Protein AF-A0A6L8F2N6-F1 (afdb_monomer_lite)

Foldseek 3Di:
DDDDDDDPDPDDPDDDDPVVLPDDQDDPPAAEDEEEAPCPPDDPVCVLVVVVSVLVCVLSRHHYHYDHLDPVVVVLLLVLVVLLVDPCSLVVNCVVSVHDDDPVSSSSSCCCSPPDDDWAWAFDDDPHDTDIDTLSNCPLPDPDCCNNCVNVSCVVVVVVVVVVVVVCVVVVD

Radius of gyration: 20.62 Å; chains: 1; bounding box: 57×60×60 Å

Secondary structure (DSSP, 8-state):
------------TT---GGGTTTPPPPTT--EEEEE-TTTT--GGGHHHHHHHHHHHHHTT-EEEEE---HHHHHHHHHHHHHTTSTTHHHHHHHHTT--S-HHHHHHHHHHHHH-----EEEEEETTEEEEEE-TT--TT-SSHHHHTGGGTSHHHHHHHHHHHHHHHHHT-

Structure (mmCIF, N/CA/C/O backbone):
data_AF-A0A6L8F2N6-F1
#
_entry.id   AF-A0A6L8F2N6-F1
#
loop_
_atom_site.group_PDB
_atom_site.id
_atom_site.type_symbol
_atom_site.label_atom_id
_atom_site.label_alt_id
_atom_site.label_comp_id
_atom_site.label_asym_id
_atom_site.label_entity_id
_atom_site.label_seq_id
_atom_site.pdbx_PDB_ins_code
_atom_site.Cartn_x
_atom_site.Cartn_y
_atom_site.Cartn_z
_atom_site.occupancy
_atom_site.B_iso_or_equiv
_atom_site.auth_seq_id
_atom_site.auth_comp_id
_atom_site.auth_asym_id
_atom_site.auth_atom_id
_atom_site.pdbx_PDB_model_num
ATOM 1 N N . MET A 1 1 ? -36.283 -40.163 14.645 1.00 36.50 1 MET A N 1
ATOM 2 C CA . MET A 1 1 ? -35.314 -40.721 13.682 1.00 36.50 1 MET A CA 1
ATOM 3 C C . MET A 1 1 ? -35.100 -39.669 12.600 1.00 36.50 1 MET A C 1
ATOM 5 O O . MET A 1 1 ? -35.913 -39.561 11.698 1.00 36.50 1 MET A O 1
ATOM 9 N N . VAL A 1 2 ? -34.090 -38.812 12.758 1.00 31.45 2 VAL A N 1
ATOM 10 C CA . VAL A 1 2 ? -33.700 -37.818 11.746 1.00 31.45 2 VAL A CA 1
ATOM 11 C C . VAL A 1 2 ? -32.190 -37.948 11.612 1.00 31.45 2 VAL A C 1
ATOM 13 O O . VAL A 1 2 ? -31.455 -37.632 12.543 1.00 31.45 2 VAL A O 1
ATOM 16 N N . HIS A 1 3 ? -31.748 -38.527 10.499 1.00 34.47 3 HIS A N 1
ATOM 17 C CA . HIS A 1 3 ? -30.337 -38.663 10.167 1.00 34.47 3 HIS A CA 1
ATOM 18 C C . HIS A 1 3 ? -29.827 -37.301 9.689 1.00 34.47 3 HIS A C 1
ATOM 20 O O . HIS A 1 3 ? -30.190 -36.838 8.610 1.00 34.47 3 HIS A O 1
ATOM 26 N N . GLY A 1 4 ? -29.015 -36.644 10.517 1.00 29.92 4 GLY A N 1
ATOM 27 C CA . GLY A 1 4 ? -28.244 -35.472 10.123 1.00 29.92 4 GLY A CA 1
ATOM 28 C C . GLY A 1 4 ? -27.046 -35.905 9.285 1.00 29.92 4 GLY A C 1
ATOM 29 O O . GLY A 1 4 ? -26.213 -36.681 9.747 1.00 29.92 4 GLY A O 1
ATOM 30 N N . ALA A 1 5 ? -26.969 -35.409 8.052 1.00 33.59 5 ALA A N 1
ATOM 31 C CA . ALA A 1 5 ? -25.793 -35.546 7.207 1.00 33.59 5 ALA A CA 1
ATOM 32 C C . ALA A 1 5 ? -24.580 -34.913 7.908 1.00 33.59 5 ALA A C 1
ATOM 34 O O . ALA A 1 5 ? -24.610 -33.740 8.290 1.00 33.59 5 ALA A O 1
ATOM 35 N N . ALA A 1 6 ? -23.516 -35.697 8.076 1.00 29.53 6 ALA A N 1
ATOM 36 C CA . ALA A 1 6 ? -22.245 -35.229 8.599 1.00 29.53 6 ALA A CA 1
ATOM 37 C C . ALA A 1 6 ? -21.664 -34.166 7.653 1.00 29.53 6 ALA A C 1
ATOM 39 O O . ALA A 1 6 ? -21.174 -34.469 6.567 1.00 29.53 6 ALA A O 1
ATOM 40 N N . ARG A 1 7 ? -21.728 -32.900 8.069 1.00 26.70 7 ARG A N 1
ATOM 41 C CA . ARG A 1 7 ? -20.897 -31.839 7.504 1.00 26.70 7 ARG A CA 1
ATOM 42 C C . ARG A 1 7 ? -19.525 -31.950 8.154 1.00 26.70 7 ARG A C 1
ATOM 44 O O . ARG A 1 7 ? -19.405 -31.766 9.362 1.00 26.70 7 ARG A O 1
ATOM 51 N N . ILE A 1 8 ? -18.504 -32.241 7.354 1.00 29.12 8 ILE A N 1
ATOM 52 C CA . ILE A 1 8 ? -17.107 -32.074 7.756 1.00 29.12 8 ILE A CA 1
ATOM 53 C C . ILE A 1 8 ? -16.924 -30.584 8.064 1.00 29.12 8 ILE A C 1
ATOM 55 O O . ILE A 1 8 ? -16.901 -29.749 7.163 1.00 29.12 8 ILE A O 1
ATOM 59 N N . CYS A 1 9 ? -16.872 -30.244 9.348 1.00 24.38 9 CYS A N 1
ATOM 60 C CA . CYS A 1 9 ? -16.538 -28.912 9.821 1.00 24.38 9 CYS A CA 1
ATOM 61 C C . CYS A 1 9 ? -15.090 -28.973 10.303 1.00 24.38 9 CYS A C 1
ATOM 63 O O . CYS A 1 9 ? -14.821 -29.426 11.414 1.00 24.38 9 CYS A O 1
ATOM 65 N N . ALA A 1 10 ? -14.148 -28.558 9.457 1.00 28.25 10 ALA A N 1
ATOM 66 C CA . ALA A 1 10 ? -12.795 -28.277 9.913 1.00 28.25 10 ALA A CA 1
ATOM 67 C C . ALA A 1 10 ? -12.849 -26.981 10.736 1.00 28.25 10 ALA A C 1
ATOM 69 O O . ALA A 1 10 ? -12.976 -25.884 10.192 1.00 28.25 10 ALA A O 1
ATOM 70 N N . ALA A 1 11 ? -12.840 -27.112 12.062 1.00 27.52 11 ALA A N 1
ATOM 71 C CA . ALA A 1 11 ? -12.701 -25.981 12.965 1.00 27.52 11 ALA A CA 1
ATOM 72 C C . ALA A 1 11 ? -11.230 -25.544 12.977 1.00 27.52 11 ALA A C 1
ATOM 74 O O . ALA A 1 11 ? -10.394 -26.172 13.619 1.00 27.52 11 ALA A O 1
ATOM 75 N N . PHE A 1 12 ? -10.918 -24.472 12.250 1.00 33.16 12 PHE A N 1
ATOM 76 C CA . PHE A 1 12 ? -9.679 -23.726 12.440 1.00 33.16 12 PHE A CA 1
ATOM 77 C C . PHE A 1 12 ? -9.929 -22.644 13.489 1.00 33.16 12 PHE A C 1
ATOM 79 O O . PHE A 1 12 ? -10.684 -21.693 13.260 1.00 33.16 12 PHE A O 1
ATOM 86 N N . ASP A 1 13 ? -9.302 -22.802 14.650 1.00 34.69 13 ASP A N 1
ATOM 87 C CA . ASP A 1 13 ? -9.325 -21.828 15.736 1.00 34.69 13 ASP A CA 1
ATOM 88 C C . ASP A 1 13 ? -8.483 -20.608 15.313 1.00 34.69 13 ASP A C 1
ATOM 90 O O . ASP A 1 13 ? -7.276 -20.537 15.528 1.00 34.69 13 ASP A O 1
ATOM 94 N N . GLY A 1 14 ? -9.101 -19.687 14.569 1.00 39.69 14 GLY A N 1
ATOM 95 C CA . GLY A 1 14 ? -8.392 -18.560 13.952 1.00 39.69 14 GLY A CA 1
ATOM 96 C C . GLY A 1 14 ? -9.111 -17.859 12.799 1.00 39.69 14 GLY A C 1
ATOM 97 O O . GLY A 1 14 ? -8.721 -16.749 12.442 1.00 39.69 14 GLY A O 1
ATOM 98 N N . LEU A 1 15 ? -10.185 -18.428 12.237 1.00 40.81 15 LEU A N 1
ATOM 99 C CA . LEU A 1 15 ? -10.917 -17.762 11.155 1.00 40.81 15 LEU A CA 1
ATOM 100 C C . LEU A 1 15 ? -11.779 -16.598 11.673 1.00 40.81 15 LEU A C 1
ATOM 102 O O . LEU A 1 15 ? -12.772 -16.785 12.383 1.00 40.81 15 LEU A O 1
ATOM 106 N N . VAL A 1 16 ? -11.449 -15.375 11.253 1.00 48.03 16 VAL A N 1
ATOM 107 C CA . VAL A 1 16 ? -12.372 -14.237 11.336 1.00 48.03 16 VAL A CA 1
ATOM 108 C C . VAL A 1 16 ? -13.377 -14.372 10.191 1.00 48.03 16 VAL A C 1
ATOM 110 O O . VAL A 1 16 ? -13.033 -14.223 9.025 1.00 48.03 16 VAL A O 1
ATOM 113 N N . SER A 1 17 ? -14.635 -14.676 10.517 1.00 40.25 17 SER A N 1
ATOM 114 C CA . SER A 1 17 ? -15.706 -14.777 9.519 1.00 40.25 17 SER A CA 1
ATOM 115 C C . SER A 1 17 ? -15.980 -13.416 8.861 1.00 40.25 17 SER A C 1
ATOM 117 O O . SER A 1 17 ? -16.435 -12.480 9.524 1.00 40.25 17 SER A O 1
ATOM 119 N N . ILE A 1 18 ? -15.746 -13.334 7.547 1.00 47.09 18 ILE A N 1
ATOM 120 C CA . ILE A 1 18 ? -15.891 -12.121 6.719 1.00 47.09 18 ILE A CA 1
ATOM 121 C C . ILE A 1 18 ? -17.357 -11.637 6.664 1.00 47.09 18 ILE A C 1
ATOM 123 O O . ILE A 1 18 ? -17.617 -10.440 6.597 1.00 47.09 18 ILE A O 1
ATOM 127 N N . ASN A 1 19 ? -18.342 -12.528 6.821 1.00 37.53 19 ASN A N 1
ATOM 128 C CA . ASN A 1 19 ? -19.765 -12.150 6.830 1.00 37.53 19 ASN A CA 1
ATOM 129 C C . ASN A 1 19 ? -20.247 -11.545 8.164 1.00 37.53 19 ASN A C 1
ATOM 131 O O . ASN A 1 19 ? -21.261 -10.851 8.198 1.00 37.53 19 ASN A O 1
ATOM 135 N N . ALA A 1 20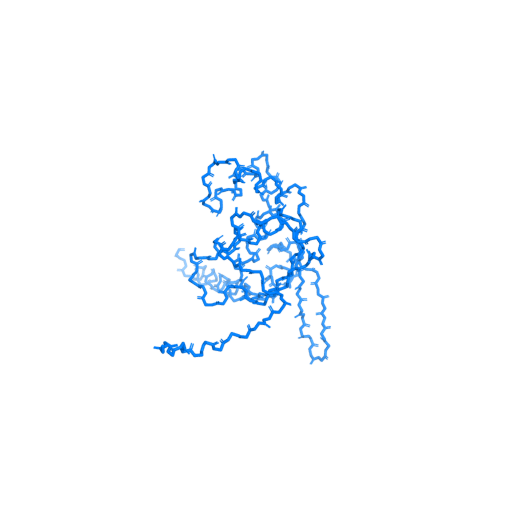 ? -19.513 -11.741 9.265 1.00 41.84 20 ALA A N 1
ATOM 136 C CA . ALA A 1 20 ? -19.846 -11.164 10.575 1.00 41.84 20 ALA A CA 1
ATOM 137 C C . ALA A 1 20 ? -19.260 -9.752 10.779 1.00 41.84 20 ALA A C 1
ATOM 139 O O . ALA A 1 20 ? -19.356 -9.174 11.868 1.00 41.84 20 ALA A O 1
ATOM 140 N N . PHE A 1 21 ? -18.625 -9.195 9.744 1.00 49.19 21 PHE A N 1
ATOM 141 C CA . PHE A 1 21 ? -17.767 -8.029 9.870 1.00 49.19 21 PHE A CA 1
ATOM 142 C C . PHE A 1 21 ? -18.533 -6.773 10.283 1.00 49.19 21 PHE A C 1
ATOM 144 O O . PHE A 1 21 ? -17.990 -5.966 11.025 1.00 49.19 21 PHE A O 1
ATOM 151 N N . ARG A 1 22 ? -19.820 -6.626 9.953 1.00 47.16 22 ARG A N 1
ATOM 152 C CA . ARG A 1 22 ? -20.563 -5.380 10.225 1.00 47.16 22 ARG A CA 1
ATOM 153 C C . ARG A 1 22 ? -20.735 -5.005 11.711 1.00 47.16 22 ARG A C 1
ATOM 155 O O . ARG A 1 22 ? -21.074 -3.855 11.958 1.00 47.16 22 ARG A O 1
ATOM 162 N N . TRP A 1 23 ? -20.468 -5.893 12.685 1.00 45.34 23 TRP A N 1
ATOM 163 C CA . TRP A 1 23 ? -20.819 -5.631 14.101 1.00 45.34 23 TRP A CA 1
ATOM 164 C C . TRP A 1 23 ? -19.843 -6.114 15.189 1.00 45.34 23 TRP A C 1
ATOM 166 O O . TRP A 1 23 ? -20.120 -5.913 16.370 1.00 45.34 23 TRP A O 1
ATOM 176 N N . ARG A 1 24 ? -18.709 -6.751 14.863 1.00 58.56 24 ARG A N 1
ATOM 177 C CA . ARG A 1 24 ? -17.786 -7.260 15.901 1.00 58.56 24 ARG A CA 1
ATOM 178 C C . ARG A 1 24 ? -16.630 -6.308 16.201 1.00 58.56 24 ARG A C 1
ATOM 180 O O . ARG A 1 24 ? -15.837 -5.979 15.317 1.00 58.56 24 ARG A O 1
ATOM 187 N N . ALA A 1 25 ? -16.526 -5.924 17.474 1.00 67.44 25 ALA A N 1
ATOM 188 C CA . ALA A 1 25 ? -15.360 -5.259 18.041 1.00 67.44 25 ALA A CA 1
ATOM 189 C C . ALA A 1 25 ? -14.100 -6.132 17.897 1.00 67.44 25 ALA A C 1
ATOM 191 O O . ALA A 1 25 ? -14.190 -7.357 17.764 1.00 67.44 25 ALA A O 1
ATOM 192 N N . LYS A 1 26 ? -12.924 -5.492 17.925 1.00 76.25 26 LYS A N 1
ATOM 193 C CA . LYS A 1 26 ? -11.632 -6.185 17.896 1.00 76.25 26 LYS A CA 1
ATOM 194 C C . LYS A 1 26 ? -11.573 -7.227 19.019 1.00 76.25 26 LYS A C 1
ATOM 196 O O . LYS A 1 26 ? -11.914 -6.939 20.162 1.00 76.25 26 LYS A O 1
ATOM 201 N N . LYS A 1 27 ? -11.114 -8.440 18.702 1.00 74.75 27 LYS A N 1
ATOM 202 C CA . LYS A 1 27 ? -10.837 -9.470 19.716 1.00 74.75 27 LYS A CA 1
ATOM 203 C C . LYS A 1 27 ? -9.566 -9.070 20.474 1.00 74.75 27 LYS A C 1
ATOM 205 O O . LYS A 1 27 ? -8.521 -8.939 19.846 1.00 74.75 27 LYS A O 1
ATOM 210 N N . ASN A 1 28 ? -9.643 -8.913 21.799 1.00 71.94 28 ASN A N 1
ATOM 211 C CA . ASN A 1 28 ? -8.557 -8.350 22.625 1.00 71.94 28 ASN A CA 1
ATOM 212 C C . ASN A 1 28 ? -7.184 -9.028 22.446 1.00 71.94 28 ASN A C 1
ATOM 214 O O . ASN A 1 28 ? -6.163 -8.356 22.546 1.00 71.94 28 ASN A O 1
ATOM 218 N N . ASN A 1 29 ? -7.147 -10.323 22.115 1.00 79.31 29 ASN A N 1
ATOM 219 C CA . ASN A 1 29 ? -5.896 -11.078 21.964 1.00 79.31 29 ASN A CA 1
ATOM 220 C C . ASN A 1 29 ? -5.426 -11.228 20.505 1.00 79.31 29 ASN A C 1
ATOM 222 O O . ASN A 1 29 ? -4.416 -11.883 20.265 1.00 79.31 29 ASN A O 1
ATOM 226 N N . LEU A 1 30 ? -6.137 -10.659 19.523 1.00 80.00 30 LEU A N 1
ATOM 227 C CA . LEU A 1 30 ? -5.768 -10.753 18.108 1.00 80.00 30 LEU A CA 1
ATOM 228 C C . LEU A 1 30 ? -5.357 -9.376 17.582 1.00 80.00 30 LEU A C 1
ATOM 230 O O . LEU A 1 30 ? -6.185 -8.477 17.447 1.00 80.00 30 LEU A O 1
ATOM 234 N N . ASN A 1 31 ? -4.069 -9.221 17.279 1.00 89.31 31 ASN A N 1
ATOM 235 C CA . ASN A 1 31 ? -3.492 -7.946 16.844 1.00 89.31 31 ASN A CA 1
ATOM 236 C C . ASN A 1 31 ? -3.086 -7.921 15.373 1.00 89.31 31 ASN A C 1
ATOM 238 O O . ASN A 1 31 ? -3.061 -6.842 14.789 1.00 89.31 31 ASN A O 1
ATOM 242 N N . TRP A 1 32 ? -2.780 -9.079 14.794 1.00 92.38 32 TRP A N 1
ATOM 243 C CA . TRP A 1 32 ? -2.217 -9.198 13.456 1.00 92.38 32 TRP A CA 1
ATOM 244 C C . TRP A 1 32 ? -3.127 -10.026 12.558 1.00 92.38 32 TRP A C 1
ATOM 246 O O . TRP A 1 32 ? -3.744 -10.988 13.013 1.00 92.38 32 TRP A O 1
ATOM 256 N N . VAL A 1 33 ? -3.185 -9.638 11.291 1.00 93.81 33 VAL A N 1
ATOM 257 C CA . VAL A 1 33 ? -3.819 -10.381 10.206 1.00 93.81 33 VAL A CA 1
ATOM 258 C C . VAL A 1 33 ? -2.770 -10.519 9.107 1.00 93.81 33 VAL A C 1
ATOM 260 O O . VAL A 1 33 ? -2.213 -9.516 8.670 1.00 93.81 33 VAL A O 1
ATOM 263 N N . VAL A 1 34 ? -2.472 -11.749 8.702 1.00 95.31 34 VAL A N 1
ATOM 264 C CA . VAL A 1 34 ? -1.558 -12.048 7.593 1.00 95.31 34 VAL A CA 1
ATOM 265 C C . VAL A 1 34 ? -2.393 -12.685 6.495 1.00 95.31 34 VAL A C 1
ATOM 267 O O . VAL A 1 34 ? -3.161 -13.604 6.787 1.00 95.31 34 VAL A O 1
ATOM 270 N N . ILE A 1 35 ? -2.311 -12.154 5.279 1.00 95.25 35 ILE A N 1
ATOM 271 C CA . ILE A 1 35 ? -3.111 -12.620 4.147 1.00 95.25 35 ILE A CA 1
ATOM 272 C C . ILE A 1 35 ? -2.191 -12.797 2.950 1.00 95.25 35 ILE A C 1
ATOM 274 O O . ILE A 1 35 ? -1.508 -11.856 2.553 1.00 95.25 35 ILE A O 1
ATOM 278 N N . GLU A 1 36 ? -2.197 -14.002 2.395 1.00 95.81 36 GLU A N 1
ATOM 279 C CA . GLU A 1 36 ? -1.452 -14.316 1.185 1.00 95.81 36 GLU A CA 1
ATOM 280 C C . GLU A 1 36 ? -2.336 -14.072 -0.037 1.00 95.81 36 GLU A C 1
ATOM 282 O O . GLU A 1 36 ? -3.464 -14.568 -0.073 1.00 95.81 36 GLU A O 1
ATOM 287 N N . GLU A 1 37 ? -1.832 -13.275 -0.980 1.00 94.94 37 GLU A N 1
ATOM 288 C CA . GLU A 1 37 ? -2.443 -12.947 -2.277 1.00 94.94 37 GLU A CA 1
ATOM 289 C C . GLU A 1 37 ? -3.979 -12.765 -2.229 1.00 94.94 37 GLU A C 1
ATOM 291 O O . GLU A 1 37 ? -4.733 -13.487 -2.892 1.00 94.94 37 GLU A O 1
ATOM 296 N N . PRO A 1 38 ? -4.491 -11.809 -1.428 1.00 94.31 38 PRO A N 1
ATOM 297 C CA . PRO A 1 38 ? -5.929 -11.618 -1.225 1.00 94.31 38 PRO A CA 1
ATOM 298 C C . PRO A 1 38 ? -6.712 -11.279 -2.503 1.00 94.31 38 PRO A C 1
ATOM 300 O O . PRO A 1 38 ? -7.940 -11.381 -2.517 1.00 94.31 38 PRO A O 1
ATOM 303 N N . GLU A 1 39 ? -6.024 -10.830 -3.549 1.00 92.75 39 GLU A N 1
ATOM 304 C CA . GLU A 1 39 ? -6.576 -10.556 -4.871 1.00 92.75 39 GLU A CA 1
ATOM 305 C C . GLU A 1 39 ? -6.883 -11.818 -5.692 1.00 92.75 39 GLU A C 1
ATOM 307 O O . GLU A 1 39 ? -7.642 -11.736 -6.662 1.00 92.75 39 GLU A O 1
ATOM 312 N N . MET A 1 40 ? -6.309 -12.978 -5.344 1.00 91.19 40 MET A N 1
ATOM 313 C CA . MET A 1 40 ? -6.446 -14.192 -6.146 1.00 91.19 40 MET A CA 1
ATOM 314 C C . MET A 1 40 ? -7.908 -14.604 -6.311 1.00 91.19 40 MET A C 1
ATOM 316 O O . MET A 1 40 ? -8.653 -14.780 -5.347 1.00 91.19 40 MET A O 1
ATOM 320 N N . GLY A 1 41 ? -8.311 -14.816 -7.564 1.00 87.75 41 GLY A N 1
ATOM 321 C CA . GLY A 1 41 ? -9.668 -15.241 -7.904 1.00 87.75 41 GLY A CA 1
ATOM 322 C C . GLY A 1 41 ? -10.719 -14.130 -7.819 1.00 87.75 41 GLY A C 1
ATOM 323 O O . GLY A 1 41 ? -11.897 -14.408 -8.051 1.00 87.75 41 GLY A O 1
ATOM 324 N N . LEU A 1 42 ? -10.329 -12.884 -7.527 1.00 89.81 42 LEU A N 1
ATOM 325 C CA . LEU A 1 42 ? -11.228 -11.737 -7.606 1.00 89.81 42 LEU A CA 1
ATOM 326 C C . LEU A 1 42 ? -11.305 -11.195 -9.035 1.00 89.81 42 LEU A C 1
ATOM 328 O O . LEU A 1 42 ? -10.313 -11.100 -9.755 1.00 89.81 42 LEU A O 1
ATOM 332 N N . HIS A 1 43 ? -12.505 -10.771 -9.431 1.00 89.19 43 HIS A N 1
ATOM 333 C CA . HIS A 1 43 ? -12.662 -9.931 -10.613 1.00 89.19 43 HIS A CA 1
ATOM 334 C C . HIS A 1 43 ? -11.942 -8.587 -10.378 1.00 89.19 43 HIS A C 1
ATOM 336 O O . HIS A 1 43 ? -12.036 -8.066 -9.263 1.00 89.19 43 HIS A O 1
ATOM 342 N N . PRO A 1 44 ? -11.292 -7.962 -11.382 1.00 80.75 44 PRO A N 1
ATOM 343 C CA . PRO A 1 44 ? -10.541 -6.716 -11.180 1.00 80.75 44 PRO A CA 1
ATOM 344 C C . PRO A 1 44 ? -11.353 -5.601 -10.503 1.00 80.75 44 PRO A C 1
ATOM 346 O O . PRO A 1 44 ? -10.882 -4.941 -9.583 1.00 80.75 44 PRO A O 1
ATOM 349 N N . GLN A 1 45 ? -12.632 -5.457 -10.864 1.00 83.06 45 GLN A N 1
ATOM 350 C CA . GLN A 1 45 ? -13.528 -4.469 -10.241 1.00 83.06 45 GLN A CA 1
ATOM 351 C C . GLN A 1 45 ? -13.800 -4.725 -8.747 1.00 83.06 45 GLN A C 1
ATOM 353 O O . GLN A 1 45 ? -14.240 -3.822 -8.043 1.00 83.06 45 GLN A O 1
ATOM 358 N N . SER A 1 46 ? -13.562 -5.942 -8.252 1.00 86.56 46 SER A N 1
ATOM 359 C CA . SER A 1 46 ? -13.765 -6.319 -6.849 1.00 86.56 46 SER A CA 1
ATOM 360 C C . SER A 1 46 ? -12.558 -6.013 -5.958 1.00 86.56 46 SER A C 1
ATOM 362 O O . SER A 1 46 ? -12.688 -6.066 -4.735 1.00 86.56 46 SER A O 1
ATOM 364 N N . ILE A 1 47 ? -11.407 -5.644 -6.532 1.00 87.31 47 ILE A N 1
ATOM 365 C CA . ILE A 1 47 ? -10.203 -5.279 -5.768 1.00 87.31 47 ILE A CA 1
ATOM 366 C C . ILE A 1 47 ? -10.466 -4.035 -4.892 1.00 87.31 47 ILE A C 1
ATOM 368 O O . ILE A 1 47 ? -10.007 -3.962 -3.753 1.00 87.31 47 ILE A O 1
ATOM 372 N N . SER A 1 48 ? -11.319 -3.108 -5.340 1.00 87.44 48 SER A N 1
ATOM 373 C CA . SER A 1 48 ? -11.781 -1.965 -4.530 1.00 87.44 48 SER A CA 1
ATOM 374 C C . SER A 1 48 ? -12.463 -2.394 -3.221 1.00 87.44 48 SER A C 1
ATOM 376 O O . SER A 1 48 ? -12.204 -1.828 -2.155 1.00 87.44 48 SER A O 1
ATOM 378 N N . VAL A 1 49 ? -13.290 -3.442 -3.276 1.00 90.69 49 VAL A N 1
ATOM 379 C CA . VAL A 1 49 ? -13.989 -4.001 -2.110 1.00 90.69 49 VAL A CA 1
ATOM 380 C C . VAL A 1 49 ? -13.001 -4.653 -1.150 1.00 90.69 49 VAL A C 1
ATOM 382 O O . VAL A 1 49 ? -13.131 -4.479 0.065 1.00 90.69 49 VAL A O 1
ATOM 385 N N . LEU A 1 50 ? -11.988 -5.348 -1.675 1.00 93.56 50 LEU A N 1
ATOM 386 C CA . LEU A 1 50 ? -10.902 -5.890 -0.863 1.00 93.56 50 LEU A CA 1
ATOM 387 C C . LEU A 1 50 ? -10.227 -4.778 -0.045 1.00 93.56 50 LEU A C 1
ATOM 389 O O . LEU A 1 50 ? -10.083 -4.921 1.169 1.00 93.56 50 LEU A O 1
ATOM 393 N N . PHE A 1 51 ? -9.902 -3.636 -0.655 1.00 93.94 51 PHE A N 1
ATOM 394 C CA . PHE A 1 51 ? -9.301 -2.519 0.079 1.00 93.94 51 PHE A CA 1
ATOM 395 C C . PHE A 1 51 ? -10.197 -1.963 1.177 1.00 93.94 51 PHE A C 1
ATOM 397 O O . PHE A 1 51 ? -9.713 -1.690 2.273 1.00 93.94 51 PHE A O 1
ATOM 404 N N . ILE A 1 52 ? -11.504 -1.842 0.932 1.00 94.00 52 ILE A N 1
ATOM 405 C CA . ILE A 1 52 ? -12.455 -1.393 1.958 1.00 94.00 52 ILE A CA 1
ATOM 406 C C . ILE A 1 52 ? -12.432 -2.346 3.164 1.00 94.00 52 ILE A C 1
ATOM 408 O O . ILE A 1 52 ? -12.421 -1.890 4.310 1.00 94.00 52 ILE A O 1
ATOM 412 N N . ILE A 1 53 ? -12.363 -3.661 2.927 1.00 93.69 53 ILE A N 1
ATOM 413 C CA . ILE A 1 53 ? -12.262 -4.671 3.991 1.00 93.69 53 ILE A CA 1
ATOM 414 C C . ILE A 1 53 ? -10.942 -4.522 4.764 1.00 93.69 53 ILE A C 1
ATOM 416 O O . ILE A 1 53 ? -10.955 -4.480 5.998 1.00 93.69 53 ILE A O 1
ATOM 420 N N . LEU A 1 54 ? -9.810 -4.397 4.062 1.00 95.31 54 LEU A N 1
ATOM 421 C CA . LEU A 1 54 ? -8.492 -4.221 4.683 1.00 95.31 54 LEU A CA 1
ATOM 422 C C . LEU A 1 54 ? -8.416 -2.923 5.500 1.00 95.31 54 LEU A C 1
ATOM 424 O O . LEU A 1 54 ? -7.939 -2.917 6.635 1.00 95.31 54 LEU A O 1
ATOM 428 N N . PHE A 1 55 ? -8.936 -1.819 4.974 1.00 95.75 55 PHE A N 1
ATOM 429 C CA . PHE A 1 55 ? -8.947 -0.536 5.673 1.00 95.75 55 PHE A CA 1
ATOM 430 C C . PHE A 1 55 ? -9.814 -0.562 6.915 1.00 95.75 55 PHE A C 1
ATOM 432 O O . PHE A 1 55 ? -9.462 0.024 7.939 1.00 95.75 55 PHE A O 1
ATOM 439 N N . ASP A 1 56 ? -10.923 -1.281 6.873 1.00 93.62 56 ASP A N 1
ATOM 440 C CA . ASP A 1 56 ? -11.767 -1.399 8.041 1.00 93.62 56 ASP A CA 1
ATOM 441 C C . ASP A 1 56 ? -11.153 -2.300 9.127 1.00 93.62 56 ASP A C 1
ATOM 443 O O . ASP A 1 56 ? -11.294 -2.002 10.316 1.00 93.62 56 ASP A O 1
ATOM 447 N N . LEU A 1 57 ? -10.375 -3.323 8.752 1.00 92.88 57 LEU A N 1
ATOM 448 C CA . LEU A 1 57 ? -9.505 -4.043 9.691 1.00 92.88 57 LEU A CA 1
ATOM 449 C C . LEU A 1 57 ? -8.470 -3.096 10.331 1.00 92.88 57 LEU A C 1
ATOM 451 O O . LEU A 1 57 ? -8.343 -3.066 11.560 1.00 92.88 57 LEU A O 1
ATOM 455 N N . LEU A 1 58 ? -7.777 -2.272 9.537 1.00 94.50 58 LEU A N 1
ATOM 456 C CA . LEU A 1 58 ? -6.817 -1.286 10.058 1.00 94.50 58 LEU A CA 1
ATOM 457 C C . LEU A 1 58 ? -7.484 -0.288 11.013 1.00 94.50 58 LEU A C 1
ATOM 459 O O . LEU A 1 58 ? -6.944 0.016 12.081 1.00 94.50 58 LEU A O 1
ATOM 463 N N . ARG A 1 59 ? -8.680 0.199 10.663 1.00 93.50 59 ARG A N 1
ATOM 464 C CA . ARG A 1 59 ? -9.479 1.130 11.477 1.00 93.50 59 ARG A CA 1
ATOM 465 C C . ARG A 1 59 ? -9.858 0.534 12.831 1.00 93.50 59 ARG A C 1
ATOM 467 O O . ARG A 1 59 ? -9.831 1.233 13.836 1.00 93.50 59 ARG A O 1
ATOM 474 N N . ARG A 1 60 ? -10.143 -0.770 12.892 1.00 90.25 60 ARG A N 1
ATOM 475 C CA . ARG A 1 60 ? -10.399 -1.502 14.151 1.00 90.25 60 ARG A CA 1
ATOM 476 C C . ARG A 1 60 ? -9.142 -1.726 14.999 1.00 90.25 60 ARG A C 1
ATOM 478 O O . ARG A 1 60 ? -9.250 -2.253 16.105 1.00 90.25 60 ARG A O 1
ATOM 485 N N . GLY A 1 61 ? -7.963 -1.361 14.498 1.00 91.31 61 GLY A N 1
ATOM 486 C CA . GLY A 1 61 ? -6.692 -1.499 15.204 1.00 91.31 61 GLY A CA 1
ATOM 487 C C . GLY A 1 61 ? -5.996 -2.844 14.991 1.00 91.31 61 GLY A C 1
ATOM 488 O O . GLY A 1 61 ? -5.172 -3.229 15.826 1.00 91.31 61 GLY A O 1
ATOM 489 N N . TYR A 1 62 ? -6.329 -3.575 13.923 1.00 94.06 62 TYR A N 1
ATOM 490 C CA . TYR A 1 62 ? -5.498 -4.684 13.456 1.00 94.06 62 TYR A CA 1
ATOM 491 C C . TYR A 1 62 ? -4.279 -4.145 12.703 1.00 94.06 62 TYR A C 1
ATOM 493 O O . TYR A 1 62 ? -4.353 -3.117 12.033 1.00 94.06 62 TYR A O 1
ATOM 501 N N . LYS A 1 63 ? -3.157 -4.852 12.805 1.00 94.81 63 LYS A N 1
ATOM 502 C CA . LYS A 1 63 ? -2.002 -4.703 11.920 1.00 94.81 63 LYS A CA 1
ATOM 503 C C . LYS A 1 63 ? -2.115 -5.750 10.822 1.00 94.81 63 LYS A C 1
ATOM 505 O O . LYS A 1 63 ? -2.461 -6.891 11.118 1.00 94.81 63 LYS A O 1
ATOM 510 N N . ILE A 1 64 ? -1.854 -5.365 9.581 1.00 95.94 64 ILE A N 1
ATOM 511 C CA . ILE A 1 64 ? -2.057 -6.241 8.427 1.00 95.94 64 ILE A CA 1
ATOM 512 C C . ILE A 1 64 ? -0.734 -6.424 7.696 1.00 95.94 64 ILE A C 1
ATOM 514 O O . ILE A 1 64 ? -0.014 -5.451 7.483 1.00 95.94 64 ILE A O 1
ATOM 518 N N . ILE A 1 65 ? -0.438 -7.667 7.329 1.00 96.94 65 ILE A N 1
ATOM 519 C CA . ILE A 1 65 ? 0.632 -8.036 6.405 1.00 96.94 65 ILE A CA 1
ATOM 520 C C . ILE A 1 65 ? -0.035 -8.705 5.206 1.00 96.94 65 ILE A C 1
ATOM 522 O O . ILE A 1 65 ? -0.862 -9.599 5.383 1.00 96.94 65 ILE A O 1
ATOM 526 N N . VAL A 1 66 ? 0.306 -8.240 4.010 1.00 96.56 66 VAL A N 1
ATOM 527 C CA . VAL A 1 66 ? -0.196 -8.778 2.746 1.00 96.56 66 VAL A CA 1
ATOM 528 C C . VAL A 1 66 ? 1.001 -9.155 1.887 1.00 96.56 66 VAL A C 1
ATOM 530 O O . VAL A 1 66 ? 1.880 -8.315 1.685 1.00 96.56 66 VAL A O 1
ATOM 533 N N . SER A 1 67 ? 1.030 -10.389 1.390 1.00 96.00 67 SER A N 1
ATOM 534 C CA . SER A 1 67 ? 1.821 -10.725 0.205 1.00 96.00 67 SER A CA 1
ATOM 535 C C . SER A 1 67 ? 0.951 -10.510 -1.033 1.00 96.00 67 SER A C 1
ATOM 537 O O . SER A 1 67 ? -0.264 -10.706 -0.990 1.00 96.00 67 SER A O 1
ATOM 539 N N . THR A 1 68 ? 1.542 -10.013 -2.115 1.00 94.25 68 THR A N 1
ATOM 540 C CA . THR A 1 68 ? 0.796 -9.673 -3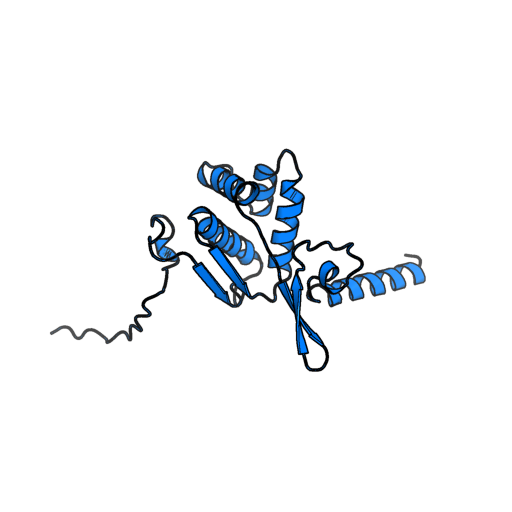.327 1.00 94.25 68 THR A CA 1
ATOM 541 C C . THR A 1 68 ? 1.708 -9.683 -4.544 1.00 94.25 68 THR A C 1
ATOM 543 O O . THR A 1 68 ? 2.893 -9.352 -4.450 1.00 94.25 68 THR A O 1
ATOM 546 N N . HIS A 1 69 ? 1.120 -10.019 -5.688 1.00 91.62 69 HIS A N 1
ATOM 547 C CA . HIS A 1 69 ? 1.716 -9.855 -7.013 1.00 91.62 69 HIS A CA 1
ATOM 548 C C . HIS A 1 69 ? 0.942 -8.831 -7.861 1.00 91.62 69 HIS A C 1
ATOM 550 O O . HIS A 1 69 ? 1.169 -8.703 -9.062 1.00 91.62 69 HIS A O 1
ATOM 556 N N . SER A 1 70 ? 0.011 -8.099 -7.252 1.00 91.88 70 SER A N 1
ATOM 557 C CA . SER A 1 70 ? -0.872 -7.159 -7.930 1.00 91.88 70 SER A CA 1
ATOM 558 C C . SER A 1 70 ? -0.308 -5.744 -7.920 1.00 91.88 70 SER A C 1
ATOM 560 O O . SER A 1 70 ? -0.188 -5.116 -6.863 1.00 91.88 70 SER A O 1
ATOM 562 N N . SER A 1 71 ? -0.052 -5.194 -9.112 1.00 91.94 71 SER A N 1
ATOM 563 C CA . SER A 1 71 ? 0.287 -3.775 -9.262 1.00 91.94 71 SER A CA 1
ATOM 564 C C . SER A 1 71 ? -0.815 -2.879 -8.689 1.00 91.94 71 SER A C 1
ATOM 566 O O . SER A 1 71 ? -0.504 -1.924 -7.992 1.00 91.94 71 SER A O 1
ATOM 568 N N . GLN A 1 72 ? -2.095 -3.241 -8.847 1.00 92.12 72 GLN A N 1
ATOM 569 C CA . GLN A 1 72 ? -3.239 -2.446 -8.370 1.00 92.12 72 GLN A CA 1
ATOM 570 C C . GLN A 1 72 ? -3.231 -2.224 -6.851 1.00 92.12 72 GLN A C 1
ATOM 572 O O . GLN A 1 72 ? -3.694 -1.189 -6.366 1.00 92.12 72 GLN A O 1
ATOM 577 N N . ILE A 1 73 ? -2.703 -3.181 -6.077 1.00 93.56 73 ILE A N 1
ATOM 578 C CA . ILE A 1 73 ? -2.525 -3.007 -4.629 1.00 93.56 73 ILE A CA 1
ATOM 579 C C . ILE A 1 73 ? -1.476 -1.936 -4.354 1.00 93.56 73 ILE A C 1
ATOM 581 O O . ILE A 1 73 ? -1.727 -1.030 -3.556 1.00 93.56 73 ILE A O 1
ATOM 585 N N . LEU A 1 74 ? -0.340 -1.992 -5.043 1.00 95.00 74 LEU A N 1
ATOM 586 C CA . LEU A 1 74 ? 0.725 -1.006 -4.886 1.00 95.00 74 LEU A CA 1
ATOM 587 C C . LEU A 1 74 ? 0.319 0.375 -5.419 1.00 95.00 74 LEU A C 1
ATOM 589 O O . LEU A 1 74 ? 0.591 1.368 -4.746 1.00 95.00 74 LEU A O 1
ATOM 593 N N . GLU A 1 75 ? -0.431 0.442 -6.522 1.00 94.00 75 GLU A N 1
ATOM 594 C CA . GLU A 1 75 ? -1.020 1.672 -7.070 1.00 94.00 75 GLU A CA 1
ATOM 595 C C . GLU A 1 75 ? -1.878 2.386 -6.028 1.00 94.00 75 GLU A C 1
ATOM 597 O O . GLU A 1 75 ? -1.743 3.595 -5.836 1.00 94.00 75 GLU A O 1
ATOM 602 N N . LEU A 1 76 ? -2.729 1.657 -5.297 1.00 94.31 76 LEU A N 1
ATOM 603 C CA . LEU A 1 76 ? -3.537 2.274 -4.251 1.00 94.31 76 LEU A CA 1
ATOM 604 C C . LEU A 1 76 ? -2.681 2.782 -3.087 1.00 94.31 76 LEU A C 1
ATOM 606 O O . LEU A 1 76 ? -2.936 3.875 -2.575 1.00 94.31 76 LEU A O 1
ATOM 610 N N . ILE A 1 77 ? -1.683 2.012 -2.644 1.00 95.56 77 ILE A N 1
ATOM 611 C CA . ILE A 1 77 ? -0.799 2.444 -1.553 1.00 95.56 77 ILE A CA 1
ATOM 612 C C . ILE A 1 77 ? -0.029 3.705 -1.953 1.00 95.56 77 ILE A C 1
ATOM 614 O O . ILE A 1 77 ? 0.026 4.664 -1.176 1.00 95.56 77 ILE A O 1
ATOM 618 N N . TRP A 1 78 ? 0.509 3.739 -3.170 1.00 95.62 78 TRP A N 1
ATOM 619 C CA . TRP A 1 78 ? 1.128 4.927 -3.747 1.00 95.62 78 TRP A CA 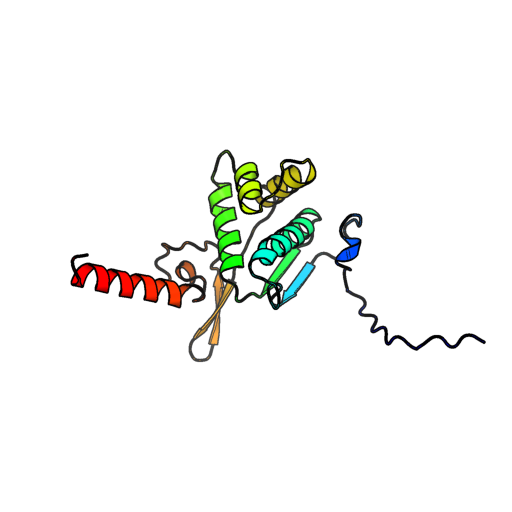1
ATOM 620 C C . TRP A 1 78 ? 0.142 6.104 -3.811 1.00 95.62 78 TRP A C 1
ATOM 622 O O . TRP A 1 78 ? 0.435 7.192 -3.302 1.00 95.62 78 TRP A O 1
ATOM 632 N N . ALA A 1 79 ? -1.069 5.881 -4.329 1.00 94.81 79 ALA A N 1
ATOM 633 C CA . ALA A 1 79 ? -2.098 6.908 -4.443 1.00 94.81 79 ALA A CA 1
ATOM 634 C C . ALA A 1 79 ? -2.488 7.485 -3.076 1.00 94.81 79 ALA A C 1
ATOM 636 O O . ALA A 1 79 ? -2.613 8.700 -2.943 1.00 94.81 79 ALA A O 1
ATOM 637 N N . ILE A 1 80 ? -2.620 6.659 -2.032 1.00 95.00 80 ILE A N 1
ATOM 638 C CA . ILE A 1 80 ? -2.884 7.120 -0.659 1.00 95.00 80 ILE A CA 1
ATOM 639 C C . ILE A 1 80 ? -1.784 8.063 -0.179 1.00 95.00 80 ILE A C 1
ATOM 641 O O . ILE A 1 80 ? -2.089 9.120 0.377 1.00 95.00 80 ILE A O 1
ATOM 645 N N . ARG A 1 81 ? -0.513 7.717 -0.416 1.00 93.62 81 ARG A N 1
ATOM 646 C CA . ARG A 1 81 ? 0.633 8.554 -0.024 1.00 93.62 81 ARG A CA 1
ATOM 647 C C . ARG A 1 81 ? 0.610 9.901 -0.735 1.00 93.62 81 ARG A C 1
ATOM 649 O O . ARG A 1 81 ? 0.888 10.925 -0.112 1.00 93.62 81 ARG A O 1
ATOM 656 N N . LEU A 1 82 ? 0.270 9.914 -2.022 1.00 93.31 82 LEU A N 1
ATOM 657 C CA . LEU A 1 82 ? 0.159 11.146 -2.795 1.00 93.31 82 LEU A CA 1
ATOM 658 C C . LEU A 1 82 ? -1.044 11.985 -2.342 1.00 93.31 82 LEU A C 1
ATOM 660 O O . LEU A 1 82 ? -0.911 13.180 -2.075 1.00 93.31 82 LEU A O 1
ATOM 664 N N . ILE A 1 83 ? -2.206 11.349 -2.178 1.00 94.75 83 ILE A N 1
ATOM 665 C CA . ILE A 1 83 ? -3.449 11.974 -1.718 1.00 94.75 83 ILE A CA 1
ATOM 666 C C . ILE A 1 83 ? -3.271 12.597 -0.332 1.00 94.75 83 ILE A C 1
ATOM 668 O O . ILE A 1 83 ? -3.775 13.697 -0.113 1.00 94.75 83 ILE A O 1
ATOM 672 N N . ALA A 1 84 ? -2.532 11.954 0.576 1.00 93.12 84 ALA A N 1
ATOM 673 C CA . ALA A 1 84 ? -2.266 12.460 1.924 1.00 93.12 84 ALA A CA 1
ATOM 674 C C . ALA A 1 84 ? -1.579 13.839 1.938 1.00 93.12 84 ALA A C 1
ATOM 676 O O . ALA A 1 84 ? -1.729 14.587 2.901 1.00 93.12 84 ALA A O 1
ATOM 677 N N . LYS A 1 85 ? -0.884 14.222 0.857 1.00 91.44 85 LYS A N 1
ATOM 678 C CA . LYS A 1 85 ? -0.269 15.553 0.703 1.00 91.44 85 LYS A CA 1
ATOM 679 C C . LYS A 1 85 ? -1.282 16.649 0.324 1.00 91.44 85 LYS A C 1
ATOM 681 O O . LYS A 1 85 ? -0.949 17.832 0.338 1.00 91.44 85 LYS A O 1
ATOM 686 N N . SER A 1 86 ? -2.517 16.288 -0.034 1.00 91.94 86 SER A N 1
ATOM 687 C CA . SER A 1 86 ? -3.564 17.217 -0.479 1.00 91.94 86 SER A CA 1
ATOM 688 C C . SER A 1 86 ? -4.405 17.770 0.675 1.00 91.94 86 SER A C 1
ATOM 690 O O . SER A 1 86 ? -4.797 17.048 1.587 1.00 91.94 86 SER A O 1
ATOM 692 N N . LYS A 1 87 ? -4.845 19.032 0.564 1.00 87.62 87 LYS A N 1
ATOM 693 C CA . LYS A 1 87 ? -5.802 19.657 1.505 1.00 87.62 87 LYS A CA 1
ATOM 694 C C . LYS A 1 87 ? -7.167 18.956 1.564 1.00 87.62 87 LYS A C 1
ATOM 696 O O . LYS A 1 87 ? -7.921 19.157 2.507 1.00 87.62 87 LYS A O 1
ATOM 701 N N . THR A 1 88 ? -7.507 18.164 0.545 1.00 92.88 88 THR A N 1
ATOM 702 C CA . THR A 1 88 ? -8.803 17.464 0.428 1.00 92.88 88 THR A CA 1
ATOM 703 C C . THR A 1 88 ? -8.662 15.944 0.543 1.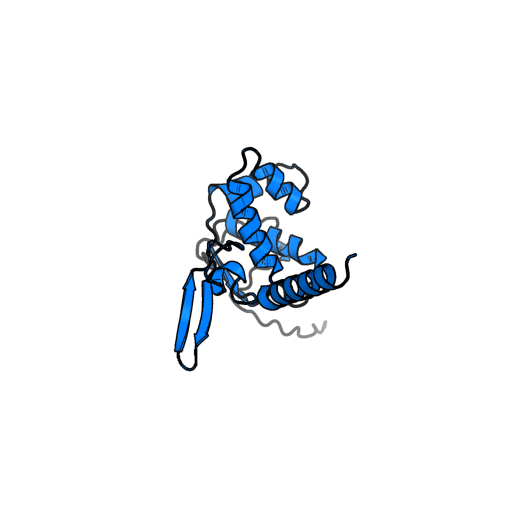00 92.88 88 THR A C 1
ATOM 705 O O . THR A 1 88 ? -9.521 15.206 0.056 1.00 92.88 88 THR A O 1
ATOM 708 N N . ALA A 1 89 ? -7.591 15.467 1.192 1.00 94.69 89 ALA A N 1
ATOM 709 C CA . ALA A 1 89 ? -7.191 14.061 1.192 1.00 94.69 89 ALA A CA 1
ATOM 710 C C . ALA A 1 89 ? -8.332 13.066 1.513 1.00 94.69 89 ALA A C 1
ATOM 712 O O . ALA A 1 89 ? -8.566 12.169 0.698 1.00 94.69 89 ALA A O 1
ATOM 713 N N . PRO A 1 90 ? -9.145 13.240 2.582 1.00 95.31 90 PRO A N 1
ATOM 714 C CA . PRO A 1 90 ? -10.215 12.285 2.892 1.00 95.31 90 PRO A CA 1
ATOM 715 C C . PRO A 1 90 ? -11.324 12.234 1.833 1.00 95.31 90 PRO A C 1
ATOM 717 O O . PRO A 1 90 ? -11.972 11.207 1.643 1.00 95.31 90 PRO A O 1
ATOM 720 N N . ALA A 1 91 ? -11.587 13.339 1.128 1.00 95.56 91 ALA A N 1
ATOM 721 C CA . ALA A 1 91 ? -12.550 13.352 0.027 1.00 95.56 91 ALA A CA 1
ATOM 722 C C . ALA A 1 91 ? -12.006 12.631 -1.212 1.00 95.56 91 ALA A C 1
ATOM 724 O O . ALA A 1 91 ? -12.739 11.867 -1.836 1.00 95.56 91 ALA A O 1
ATOM 725 N N . ARG A 1 92 ? -10.720 12.819 -1.527 1.00 96.56 92 ARG A N 1
ATOM 726 C CA . ARG A 1 92 ? -10.058 12.159 -2.661 1.00 96.56 92 ARG A CA 1
ATOM 727 C C . ARG A 1 92 ? -9.924 10.656 -2.463 1.00 96.56 92 ARG A C 1
ATOM 729 O O . ARG A 1 92 ? -10.214 9.910 -3.389 1.00 96.56 92 ARG A O 1
ATOM 736 N N . LEU A 1 93 ? -9.592 10.206 -1.252 1.00 96.06 93 LEU A N 1
ATOM 737 C CA . LEU A 1 93 ? -9.557 8.775 -0.950 1.00 96.06 93 LEU A CA 1
ATOM 738 C C . LEU A 1 93 ? -10.946 8.130 -1.080 1.00 96.06 93 LEU A C 1
ATOM 740 O O . LEU A 1 93 ? -11.072 7.045 -1.635 1.00 96.06 93 LEU A O 1
ATOM 744 N N . ARG A 1 94 ? -12.010 8.808 -0.629 1.00 95.69 94 ARG A N 1
ATOM 745 C CA . ARG A 1 94 ? -13.386 8.316 -0.823 1.00 95.69 94 ARG A CA 1
ATOM 746 C C . ARG A 1 94 ? -13.779 8.249 -2.296 1.00 95.69 94 ARG A C 1
ATOM 748 O O . ARG A 1 94 ? -14.411 7.279 -2.685 1.00 95.69 94 ARG A O 1
ATOM 755 N N . GLN A 1 95 ? -13.389 9.243 -3.094 1.00 94.88 95 GLN A N 1
ATOM 756 C CA . GLN A 1 95 ? -13.612 9.240 -4.539 1.00 94.88 95 GLN A CA 1
ATOM 757 C C . GLN A 1 95 ? -12.903 8.055 -5.212 1.00 94.88 95 GLN A C 1
ATOM 759 O O . GLN A 1 95 ? -13.514 7.372 -6.023 1.00 94.88 95 GLN A O 1
ATOM 764 N N . LEU A 1 96 ? -11.645 7.790 -4.846 1.00 93.81 96 LEU A N 1
ATOM 765 C CA . LEU A 1 96 ? -10.862 6.673 -5.383 1.00 93.81 96 LEU A CA 1
ATOM 766 C C . LEU A 1 96 ? -11.483 5.303 -5.064 1.00 93.81 96 LEU A C 1
ATOM 768 O O . LEU A 1 96 ? -11.424 4.396 -5.883 1.00 93.81 96 LEU A O 1
ATOM 772 N N . LEU A 1 97 ? -12.090 5.163 -3.883 1.00 92.75 97 LEU A N 1
ATOM 773 C CA . LEU A 1 97 ? -12.749 3.931 -3.433 1.00 92.75 97 LEU A CA 1
ATOM 774 C C . LEU A 1 97 ? -14.235 3.840 -3.823 1.00 92.75 97 LEU A C 1
ATOM 776 O O . LEU A 1 97 ? -14.916 2.930 -3.357 1.00 92.75 97 LEU A O 1
ATOM 780 N N . ASP A 1 98 ? -14.749 4.793 -4.606 1.00 93.19 98 ASP A N 1
ATOM 781 C CA . ASP A 1 98 ? -16.169 4.903 -4.973 1.00 93.19 98 ASP A CA 1
ATOM 782 C C . ASP A 1 98 ? -17.126 4.881 -3.756 1.00 93.19 98 ASP A C 1
ATOM 784 O O . ASP A 1 98 ? -18.157 4.207 -3.709 1.00 93.19 98 ASP A O 1
ATOM 788 N N . LEU A 1 99 ? -16.756 5.611 -2.695 1.00 92.56 99 LEU A N 1
ATOM 789 C CA . LEU A 1 99 ? -17.502 5.659 -1.438 1.00 92.56 99 LEU A CA 1
ATOM 790 C C . LEU A 1 99 ? -18.345 6.930 -1.300 1.00 92.56 99 LEU A C 1
ATOM 792 O O . LEU A 1 99 ? -17.834 8.049 -1.198 1.00 92.56 99 LEU A O 1
ATOM 796 N N . ASN A 1 100 ? -19.652 6.739 -1.113 1.00 91.94 100 ASN A N 1
ATOM 797 C CA . ASN A 1 100 ? -20.573 7.805 -0.716 1.00 91.94 100 ASN A CA 1
ATOM 798 C C . ASN A 1 100 ? -20.173 8.455 0.618 1.00 91.94 100 ASN A C 1
ATOM 800 O O . ASN A 1 100 ? -19.688 7.793 1.538 1.00 91.94 100 ASN A O 1
ATOM 804 N N . ALA A 1 101 ? -20.434 9.756 0.762 1.00 93.19 101 ALA A N 1
ATOM 805 C CA . ALA A 1 101 ? -20.079 10.549 1.938 1.00 93.19 101 ALA A CA 1
ATOM 806 C C . ALA A 1 101 ? -21.016 10.310 3.140 1.00 93.19 101 ALA A C 1
ATOM 808 O O . ALA A 1 101 ? -21.873 11.135 3.449 1.00 93.19 101 ALA A O 1
ATOM 809 N N . ASN A 1 102 ? -20.818 9.209 3.862 1.00 93.50 102 ASN A N 1
ATOM 810 C CA . ASN A 1 102 ? -21.524 8.893 5.105 1.00 93.50 102 ASN A CA 1
ATOM 811 C C . ASN A 1 102 ? -20.562 8.922 6.311 1.00 93.50 102 ASN A C 1
ATOM 813 O O . ASN A 1 102 ? -19.359 9.125 6.156 1.00 93.50 102 ASN A O 1
ATOM 817 N N . VAL A 1 103 ? -21.093 8.761 7.528 1.00 92.81 103 VAL A N 1
ATOM 818 C CA . VAL A 1 103 ? -20.294 8.807 8.772 1.00 92.81 103 VAL A CA 1
ATOM 819 C C . VAL A 1 103 ? -19.165 7.774 8.750 1.00 92.81 103 VAL A C 1
ATOM 821 O O . VAL A 1 103 ? -18.034 8.082 9.120 1.00 92.81 103 VAL A O 1
ATOM 824 N N . TYR A 1 104 ? -19.463 6.570 8.263 1.00 92.19 104 TYR A N 1
ATOM 825 C CA . TYR A 1 104 ? -18.507 5.475 8.193 1.00 92.19 104 TYR A CA 1
ATOM 826 C C . TYR A 1 104 ? -17.354 5.778 7.230 1.00 92.19 104 TYR A C 1
ATOM 828 O O . TYR A 1 104 ? -16.196 5.690 7.627 1.00 92.19 104 TYR A O 1
ATOM 836 N N . SER A 1 105 ? -17.648 6.169 5.988 1.00 93.69 105 SER A N 1
ATOM 837 C CA . SER A 1 105 ? -16.618 6.407 4.972 1.00 93.69 105 SER A CA 1
ATOM 838 C C . SER A 1 105 ? -15.749 7.616 5.303 1.00 93.69 105 SER A C 1
ATOM 840 O O . SER A 1 105 ? -14.551 7.589 5.026 1.00 93.69 105 SER A O 1
ATOM 842 N N . LYS A 1 106 ? -16.319 8.653 5.938 1.00 94.44 106 LYS A N 1
ATOM 843 C CA . LYS A 1 106 ? -15.557 9.795 6.465 1.00 94.44 106 LYS A CA 1
ATOM 844 C C . LYS A 1 106 ? -14.545 9.323 7.506 1.00 94.44 106 LYS A C 1
ATOM 846 O O . LYS A 1 106 ? -13.349 9.492 7.285 1.00 94.44 106 LYS A O 1
ATOM 851 N N . ASN A 1 107 ? -15.014 8.631 8.546 1.00 95.12 107 ASN A N 1
ATOM 852 C CA . ASN A 1 107 ? -14.149 8.112 9.605 1.00 95.12 107 ASN A CA 1
ATOM 853 C C . ASN A 1 107 ? -13.094 7.129 9.070 1.00 95.12 107 ASN A C 1
ATOM 855 O O . ASN A 1 107 ? -11.931 7.227 9.441 1.00 95.12 107 ASN A O 1
ATOM 859 N N . LEU A 1 108 ? -13.473 6.230 8.154 1.00 95.00 108 LEU A N 1
ATOM 860 C CA . LEU A 1 108 ? -12.544 5.309 7.499 1.00 95.00 108 LEU A CA 1
ATOM 861 C C . LEU A 1 108 ? -11.423 6.076 6.793 1.00 95.00 108 LEU A C 1
ATOM 863 O O . LEU A 1 108 ? -10.253 5.832 7.066 1.00 95.00 108 LEU A O 1
ATOM 867 N N . SER A 1 109 ? -11.775 7.026 5.923 1.00 96.12 109 SER A N 1
ATOM 868 C CA . SER A 1 109 ? -10.782 7.788 5.161 1.00 96.12 109 SER A CA 1
ATOM 869 C C . SER A 1 109 ? -9.862 8.627 6.052 1.00 96.12 109 SER A C 1
ATOM 871 O O . SER A 1 109 ? -8.658 8.659 5.814 1.00 96.12 109 SER A O 1
ATOM 873 N N . GLU A 1 110 ? -10.399 9.250 7.104 1.00 95.88 110 GLU A N 1
ATOM 874 C CA . GLU A 1 110 ? -9.620 10.027 8.074 1.00 95.88 110 GLU A CA 1
ATOM 875 C C . GLU A 1 110 ? -8.639 9.143 8.845 1.00 95.88 110 GLU A C 1
ATOM 877 O O . GLU A 1 110 ? -7.453 9.460 8.909 1.00 95.88 110 GLU A O 1
ATOM 882 N N . THR A 1 111 ? -9.098 8.005 9.370 1.00 96.31 111 THR A N 1
ATOM 883 C CA . THR A 1 111 ? -8.236 7.071 10.100 1.00 96.31 111 THR A CA 1
ATOM 884 C C . THR A 1 111 ? -7.133 6.508 9.204 1.00 96.31 111 THR A C 1
ATOM 886 O O . THR A 1 111 ? -5.984 6.437 9.634 1.00 96.31 111 THR A O 1
ATOM 889 N N . ILE A 1 112 ? -7.442 6.130 7.959 1.00 96.75 112 ILE A N 1
ATOM 890 C CA . ILE A 1 112 ? -6.438 5.597 7.027 1.00 96.75 112 ILE A CA 1
ATOM 891 C C . ILE A 1 112 ? -5.350 6.622 6.706 1.00 96.75 112 ILE A C 1
ATOM 893 O O . ILE A 1 112 ? -4.176 6.268 6.717 1.00 96.75 112 ILE A O 1
ATOM 897 N N . LEU A 1 113 ? -5.723 7.877 6.456 1.00 95.75 113 LEU A N 1
ATOM 898 C CA . LEU A 1 113 ? -4.768 8.916 6.065 1.00 95.75 113 LEU A CA 1
ATOM 899 C C . LEU A 1 113 ? -3.953 9.458 7.243 1.00 95.75 113 LEU A C 1
ATOM 901 O O . LEU A 1 113 ? -2.777 9.766 7.072 1.00 95.75 113 LEU A O 1
ATOM 905 N N . ASN A 1 114 ? -4.568 9.587 8.422 1.00 93.62 114 ASN A N 1
ATOM 906 C CA . ASN A 1 114 ? -3.964 10.307 9.546 1.00 93.62 114 ASN A CA 1
ATOM 907 C C . ASN A 1 114 ? -3.304 9.387 10.580 1.00 93.62 114 ASN A C 1
ATOM 909 O O . ASN A 1 114 ? -2.433 9.836 11.321 1.00 93.62 114 ASN A O 1
ATOM 913 N N . GLU A 1 115 ? -3.724 8.122 10.673 1.00 95.06 115 GLU A N 1
ATOM 914 C CA . GLU A 1 115 ? -3.277 7.221 11.744 1.00 95.06 115 GLU A CA 1
ATOM 915 C C . GLU A 1 115 ? -2.532 5.980 11.248 1.00 95.06 115 GLU A C 1
ATOM 917 O O . GLU A 1 115 ? -1.926 5.277 12.063 1.00 95.06 115 GLU A O 1
ATOM 922 N N . LYS A 1 116 ? -2.636 5.630 9.959 1.00 95.75 116 LYS A N 1
ATOM 923 C CA . LYS A 1 116 ? -2.049 4.393 9.428 1.00 95.75 116 LYS A CA 1
ATOM 924 C C . LYS A 1 116 ? -0.824 4.685 8.579 1.00 95.75 116 LYS A C 1
ATOM 926 O O . LYS A 1 116 ? -0.767 5.648 7.826 1.00 95.75 116 LYS A O 1
ATOM 931 N N . THR A 1 117 ? 0.143 3.785 8.695 1.00 95.56 117 THR A N 1
ATOM 932 C CA . THR A 1 117 ? 1.381 3.809 7.922 1.00 95.56 117 THR A CA 1
ATOM 933 C C . THR A 1 117 ? 1.413 2.589 7.026 1.00 95.56 117 THR A C 1
ATOM 935 O O . THR A 1 117 ? 1.154 1.476 7.483 1.00 95.56 117 THR A O 1
ATOM 938 N N . PHE A 1 118 ? 1.784 2.803 5.769 1.00 96.12 118 PHE A N 1
ATOM 939 C CA . PHE A 1 118 ? 1.950 1.748 4.782 1.00 96.12 118 PHE A CA 1
ATOM 940 C C . PHE A 1 118 ? 3.434 1.562 4.482 1.00 96.12 118 PHE A C 1
ATOM 942 O O . PHE A 1 118 ? 4.164 2.539 4.280 1.00 96.12 118 PHE A O 1
ATOM 949 N N . LYS A 1 119 ? 3.870 0.304 4.509 1.00 97.06 119 LYS A N 1
ATOM 950 C CA . LYS A 1 119 ? 5.237 -0.118 4.226 1.00 97.06 119 LYS A CA 1
ATOM 951 C C . LYS A 1 119 ? 5.204 -1.236 3.197 1.00 97.06 119 LYS A C 1
ATOM 953 O O . LYS A 1 119 ? 4.399 -2.153 3.338 1.00 97.06 119 LYS A O 1
ATOM 958 N N . THR A 1 120 ? 6.086 -1.149 2.212 1.00 96.88 120 THR A N 1
ATOM 959 C CA . THR A 1 120 ? 6.191 -2.111 1.116 1.00 96.88 120 THR A CA 1
ATOM 960 C C . THR A 1 120 ? 7.627 -2.589 1.029 1.00 96.88 120 THR A C 1
ATOM 962 O O . THR A 1 120 ? 8.556 -1.782 0.985 1.00 96.88 120 THR A O 1
ATOM 965 N N . TYR A 1 121 ? 7.799 -3.907 1.009 1.00 95.94 121 TYR A N 1
ATOM 966 C CA . TYR A 1 121 ? 9.103 -4.545 0.933 1.00 95.94 121 TYR A CA 1
ATOM 967 C C . TYR A 1 121 ? 9.149 -5.451 -0.287 1.00 95.94 121 TYR A C 1
ATOM 969 O O . TYR A 1 121 ? 8.258 -6.276 -0.482 1.00 95.94 121 TYR A O 1
ATOM 977 N N . TYR A 1 122 ? 10.194 -5.293 -1.089 1.00 93.81 122 TYR A N 1
ATOM 978 C CA . TYR A 1 122 ? 10.475 -6.145 -2.230 1.00 93.81 122 TYR A CA 1
ATOM 979 C C . TYR A 1 122 ? 11.539 -7.171 -1.856 1.00 93.81 122 TYR A C 1
ATOM 981 O O . TYR A 1 122 ? 12.589 -6.836 -1.303 1.00 93.81 122 TYR A O 1
ATOM 989 N N . PHE A 1 123 ? 11.256 -8.427 -2.170 1.00 90.88 123 PHE A N 1
ATOM 990 C CA . PHE A 1 123 ? 12.171 -9.537 -1.976 1.00 90.88 123 PHE A CA 1
ATOM 991 C C . PHE A 1 123 ? 12.902 -9.795 -3.293 1.00 90.88 123 PHE A C 1
ATOM 993 O O . PHE A 1 123 ? 12.362 -10.434 -4.195 1.00 90.88 123 PHE A O 1
ATOM 1000 N N . SER A 1 124 ? 14.124 -9.278 -3.415 1.00 82.69 124 SER A N 1
ATOM 1001 C CA . SER A 1 124 ? 14.933 -9.456 -4.618 1.00 82.69 124 SER A CA 1
ATOM 1002 C C . SER A 1 124 ? 15.696 -10.776 -4.559 1.00 82.69 124 SER A C 1
ATOM 1004 O O . SER A 1 124 ? 16.318 -11.130 -3.553 1.00 82.69 124 SER A O 1
ATOM 1006 N N . ARG A 1 125 ? 15.670 -11.521 -5.665 1.00 71.62 125 ARG A N 1
ATOM 1007 C CA . ARG A 1 125 ? 16.491 -12.720 -5.837 1.00 71.62 125 ARG A CA 1
ATOM 1008 C C . ARG A 1 125 ? 17.679 -12.375 -6.727 1.00 71.62 125 ARG A C 1
ATOM 1010 O O . ARG A 1 125 ? 17.574 -12.447 -7.946 1.00 71.62 125 ARG A O 1
ATOM 1017 N N . GLN A 1 126 ? 18.797 -11.984 -6.120 1.00 67.00 126 GLN A N 1
ATOM 1018 C CA . GLN A 1 126 ? 20.060 -11.817 -6.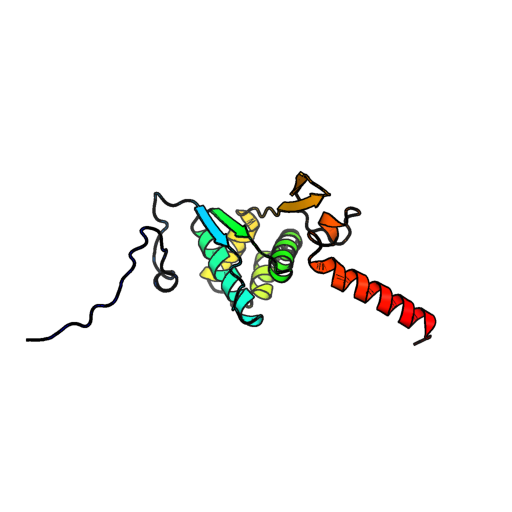841 1.00 67.00 126 GLN A CA 1
ATOM 1019 C C . GLN A 1 126 ? 20.884 -13.095 -6.706 1.00 67.00 126 GLN A C 1
ATOM 1021 O O . GLN A 1 126 ? 21.339 -13.408 -5.610 1.00 67.00 126 GLN A O 1
ATOM 1026 N N . GLU A 1 127 ? 21.026 -13.815 -7.826 1.00 62.81 127 GLU A N 1
ATOM 1027 C CA . GLU A 1 127 ? 21.876 -14.994 -8.095 1.00 62.81 127 GLU A CA 1
ATOM 1028 C C . GLU A 1 127 ? 21.796 -16.167 -7.089 1.00 62.81 127 GLU A C 1
ATOM 1030 O O . GLU A 1 127 ? 21.476 -17.288 -7.481 1.00 62.81 127 GLU A O 1
ATOM 1035 N N . SER A 1 128 ? 22.038 -15.943 -5.795 1.00 64.06 128 SER A N 1
ATOM 1036 C CA . SER A 1 128 ? 22.005 -16.949 -4.721 1.00 64.06 128 SER A CA 1
ATOM 1037 C C . SER A 1 128 ? 21.615 -16.426 -3.322 1.00 64.06 128 SER A C 1
ATOM 1039 O O . SER A 1 128 ? 21.449 -17.236 -2.410 1.00 64.06 128 SER A O 1
ATOM 1041 N N . VAL A 1 129 ? 21.409 -15.114 -3.134 1.00 70.00 129 VAL A N 1
ATOM 1042 C CA . VAL A 1 129 ? 21.032 -14.508 -1.841 1.00 70.00 129 VAL A CA 1
ATOM 1043 C C . VAL A 1 129 ? 19.697 -13.775 -1.979 1.00 70.00 129 VAL A C 1
ATOM 1045 O O . VAL A 1 129 ? 19.490 -13.003 -2.916 1.00 70.00 129 VAL A O 1
ATOM 1048 N N . MET A 1 130 ? 18.772 -14.016 -1.044 1.00 76.88 130 MET A N 1
ATOM 1049 C CA . MET A 1 130 ? 17.558 -13.206 -0.932 1.00 76.88 130 MET A CA 1
ATOM 1050 C C . MET A 1 130 ? 17.886 -11.872 -0.262 1.00 76.88 130 MET A C 1
ATOM 1052 O O . MET A 1 130 ? 18.247 -11.838 0.915 1.00 76.88 130 MET A O 1
ATOM 1056 N N . GLY A 1 131 ? 17.732 -10.782 -1.009 1.00 85.06 131 GLY A N 1
ATOM 1057 C CA . GLY A 1 131 ? 17.740 -9.425 -0.478 1.00 85.06 131 GLY A CA 1
ATOM 1058 C C . GLY A 1 131 ? 16.327 -8.977 -0.114 1.00 85.06 131 GLY A C 1
ATOM 1059 O O . GLY A 1 131 ? 15.357 -9.354 -0.770 1.00 85.06 131 GLY A O 1
ATOM 1060 N N . VAL A 1 132 ? 16.202 -8.152 0.925 1.00 91.62 132 VAL A N 1
ATOM 1061 C CA . VAL A 1 132 ? 14.957 -7.436 1.236 1.00 91.62 132 VAL A CA 1
ATOM 1062 C C . VAL A 1 132 ? 15.216 -5.953 1.061 1.00 91.62 132 VAL A C 1
ATOM 1064 O O . VAL A 1 132 ? 16.152 -5.412 1.650 1.00 91.62 132 VAL A O 1
ATOM 1067 N N . LYS A 1 133 ? 14.381 -5.299 0.263 1.00 92.94 133 LYS A N 1
ATOM 1068 C CA . LYS A 1 133 ? 14.483 -3.877 -0.038 1.00 92.94 133 LYS A CA 1
ATOM 1069 C C . LYS A 1 133 ? 13.228 -3.151 0.415 1.00 92.94 133 LYS A C 1
ATOM 1071 O O . LYS A 1 133 ? 12.124 -3.584 0.101 1.00 92.94 133 LYS A O 1
ATOM 1076 N N . ASP A 1 134 ? 13.389 -2.058 1.155 1.00 95.38 134 ASP A N 1
ATOM 1077 C CA . ASP A 1 134 ? 12.278 -1.150 1.457 1.00 95.38 134 ASP A CA 1
ATOM 1078 C C . ASP A 1 134 ? 11.992 -0.308 0.206 1.00 95.38 134 ASP A C 1
ATOM 1080 O O . ASP A 1 134 ? 12.822 0.501 -0.199 1.00 95.38 134 ASP A O 1
ATOM 1084 N N . ILE A 1 135 ? 10.825 -0.526 -0.400 1.00 96.25 135 ILE A N 1
ATOM 1085 C CA . ILE A 1 135 ? 10.335 0.212 -1.573 1.00 96.25 135 ILE A CA 1
ATOM 1086 C C . ILE A 1 135 ? 9.099 1.048 -1.214 1.00 96.25 135 ILE A C 1
ATOM 1088 O O . ILE A 1 135 ? 8.274 1.369 -2.063 1.00 96.25 135 ILE A O 1
ATOM 1092 N N . SER A 1 136 ? 8.927 1.396 0.066 1.00 96.12 136 SER A N 1
ATOM 1093 C CA . SER A 1 136 ? 7.707 2.034 0.583 1.00 96.12 136 SER A CA 1
ATOM 1094 C C . SER A 1 136 ? 7.411 3.413 -0.006 1.00 96.12 136 SER A C 1
ATOM 1096 O O . SER A 1 136 ? 6.318 3.932 0.222 1.00 96.12 136 SER A O 1
ATOM 1098 N N . THR A 1 137 ? 8.371 4.056 -0.678 1.00 94.50 137 THR A N 1
ATOM 1099 C CA . THR A 1 137 ? 8.129 5.310 -1.404 1.00 94.50 137 THR A CA 1
ATOM 1100 C C . THR A 1 137 ? 7.175 5.079 -2.567 1.00 94.50 137 THR A C 1
ATOM 1102 O O . THR A 1 137 ? 6.264 5.896 -2.730 1.00 94.50 137 THR A O 1
ATOM 1105 N N . LEU A 1 138 ? 7.340 3.943 -3.262 1.00 95.19 138 LEU A N 1
ATOM 1106 C CA . LEU A 1 138 ? 6.655 3.575 -4.502 1.00 95.19 138 LEU A CA 1
ATOM 1107 C C . LEU A 1 138 ? 6.742 4.688 -5.554 1.00 95.19 138 LEU A C 1
ATOM 1109 O O . LEU A 1 138 ? 5.796 4.920 -6.299 1.00 95.19 138 LEU A O 1
ATOM 1113 N N . ASP A 1 139 ? 7.846 5.428 -5.553 1.00 93.38 139 ASP A N 1
ATOM 1114 C CA . ASP A 1 139 ? 8.029 6.579 -6.423 1.00 93.38 139 ASP A CA 1
ATOM 1115 C C . ASP A 1 139 ? 8.412 6.111 -7.829 1.00 93.38 139 ASP A C 1
ATOM 1117 O O . ASP A 1 139 ? 9.471 5.523 -8.013 1.00 93.38 139 ASP A O 1
ATOM 1121 N N . ALA A 1 140 ? 7.532 6.347 -8.802 1.00 89.00 140 ALA A N 1
ATOM 1122 C CA . ALA A 1 140 ? 7.729 5.929 -10.189 1.00 89.00 140 ALA A CA 1
ATOM 1123 C C . ALA A 1 140 ? 8.893 6.670 -10.875 1.00 89.00 140 ALA A C 1
ATOM 1125 O O . ALA A 1 140 ? 9.384 6.210 -11.898 1.00 89.00 140 ALA A O 1
ATOM 1126 N N . GLU A 1 141 ? 9.341 7.796 -10.313 1.00 90.44 141 GLU A N 1
ATOM 1127 C CA . GLU A 1 141 ? 10.474 8.580 -10.822 1.00 90.44 141 GLU A CA 1
ATOM 1128 C C . GLU A 1 141 ? 11.787 8.265 -10.080 1.00 90.44 141 GLU A C 1
ATOM 1130 O O . GLU A 1 141 ? 12.803 8.931 -10.294 1.00 90.44 141 GLU A O 1
ATOM 1135 N N . ASP A 1 142 ? 11.788 7.272 -9.185 1.00 94.88 142 ASP A N 1
ATOM 1136 C CA . ASP A 1 142 ? 12.986 6.886 -8.441 1.00 94.88 142 ASP A CA 1
ATOM 1137 C C . ASP A 1 142 ? 14.054 6.303 -9.392 1.00 94.88 142 ASP A C 1
ATOM 1139 O O . ASP A 1 142 ? 13.734 5.442 -10.221 1.00 94.88 142 ASP A O 1
ATOM 1143 N N . PRO A 1 143 ? 15.332 6.725 -9.286 1.00 92.62 143 PRO A N 1
ATOM 1144 C CA . PRO A 1 143 ? 16.415 6.167 -10.101 1.00 92.62 143 PRO A CA 1
ATOM 1145 C C . PRO A 1 143 ? 16.658 4.675 -9.837 1.00 92.62 143 PRO A C 1
ATOM 1147 O O . PRO A 1 143 ? 17.335 4.008 -10.617 1.00 92.62 143 PRO A O 1
ATOM 1150 N N . ASP A 1 144 ? 16.163 4.152 -8.719 1.00 92.88 144 ASP A N 1
ATOM 1151 C CA . ASP A 1 144 ? 16.233 2.745 -8.386 1.00 92.88 144 ASP A CA 1
ATOM 1152 C C . ASP A 1 144 ? 15.062 1.968 -9.003 1.00 92.88 144 ASP A C 1
ATOM 1154 O O . ASP A 1 144 ? 13.940 2.036 -8.506 1.00 92.88 144 ASP A O 1
ATOM 1158 N N . GLU A 1 145 ? 15.331 1.157 -10.031 1.00 90.62 145 GLU A N 1
ATOM 1159 C CA . GLU A 1 145 ? 14.317 0.346 -10.733 1.00 90.62 145 GLU A CA 1
ATOM 1160 C C . GLU A 1 145 ? 13.474 -0.532 -9.795 1.00 90.62 145 GLU A C 1
ATOM 1162 O O . GLU A 1 145 ? 12.295 -0.772 -10.032 1.00 90.62 145 GLU A O 1
ATOM 1167 N N . ALA A 1 146 ? 14.030 -1.009 -8.675 1.00 91.94 146 ALA A N 1
ATOM 1168 C CA . ALA A 1 146 ? 13.234 -1.798 -7.737 1.00 91.94 146 ALA A CA 1
ATOM 1169 C C . ALA A 1 146 ? 12.149 -0.955 -7.043 1.00 91.94 146 ALA A C 1
ATOM 1171 O O . ALA A 1 146 ? 11.132 -1.503 -6.613 1.00 91.94 146 ALA A O 1
ATOM 1172 N N . VAL A 1 147 ? 12.377 0.351 -6.904 1.00 94.25 147 VAL A N 1
ATOM 1173 C CA . VAL A 1 147 ? 11.417 1.313 -6.362 1.00 94.25 147 VAL A CA 1
ATOM 1174 C C . VAL A 1 147 ? 10.498 1.833 -7.460 1.00 94.25 147 VAL A C 1
ATOM 1176 O O . VAL A 1 147 ? 9.292 1.818 -7.237 1.00 94.25 147 VAL A O 1
ATOM 1179 N N . SER A 1 148 ? 11.020 2.250 -8.615 1.00 93.44 148 SER A N 1
ATOM 1180 C CA . SER A 1 148 ? 10.210 2.834 -9.692 1.00 93.44 148 SER A CA 1
ATOM 1181 C C . SER A 1 148 ? 9.350 1.816 -10.429 1.00 93.44 148 SER A C 1
ATOM 1183 O O . SER A 1 148 ? 8.187 2.107 -10.702 1.00 93.44 148 SER A O 1
ATOM 1185 N N . ASP A 1 149 ? 9.841 0.588 -10.626 1.00 93.19 149 ASP A N 1
ATOM 1186 C CA . ASP A 1 149 ? 9.056 -0.506 -11.212 1.00 93.19 149 ASP A CA 1
ATOM 1187 C C . ASP A 1 149 ? 8.342 -1.388 -10.173 1.00 93.19 149 ASP A C 1
ATOM 1189 O O . ASP A 1 149 ? 7.892 -2.502 -10.472 1.00 93.19 149 ASP A O 1
ATOM 1193 N N . TRP A 1 150 ? 8.279 -0.927 -8.920 1.00 94.56 150 TRP A N 1
ATOM 1194 C CA . TRP A 1 150 ? 7.622 -1.609 -7.799 1.00 94.56 150 TRP A CA 1
ATOM 1195 C C . TRP A 1 150 ? 7.995 -3.094 -7.677 1.00 94.56 150 TRP A C 1
ATOM 1197 O O . TRP A 1 150 ? 7.142 -3.985 -7.644 1.00 94.56 150 TRP A O 1
ATOM 1207 N N . GLY A 1 151 ? 9.297 -3.375 -7.628 1.00 90.25 151 GLY A N 1
ATOM 1208 C CA . GLY A 1 151 ? 9.825 -4.738 -7.561 1.00 90.25 151 GLY A CA 1
ATOM 1209 C C . GLY A 1 151 ? 9.683 -5.520 -8.869 1.00 90.25 151 GLY A C 1
ATOM 1210 O O . GLY A 1 151 ? 9.699 -6.749 -8.850 1.00 90.25 151 GLY A O 1
ATOM 1211 N N . GLY A 1 152 ? 9.531 -4.822 -9.996 1.00 90.62 152 GLY A N 1
ATOM 1212 C CA . GLY A 1 152 ? 9.396 -5.399 -11.331 1.00 90.62 152 GLY A CA 1
ATOM 1213 C C . GLY A 1 152 ? 7.956 -5.689 -11.763 1.00 90.62 152 GLY A C 1
ATOM 1214 O O . GLY A 1 152 ? 7.758 -6.209 -12.860 1.00 90.62 152 GLY A O 1
ATOM 1215 N N . LEU A 1 153 ? 6.951 -5.351 -10.946 1.00 91.12 153 LEU A N 1
ATOM 1216 C CA . LEU A 1 153 ? 5.539 -5.568 -11.287 1.00 91.12 153 LEU A CA 1
ATOM 1217 C C . LEU A 1 153 ? 5.065 -4.676 -12.441 1.00 91.12 153 LEU A C 1
ATOM 1219 O O . LEU A 1 153 ? 4.169 -5.078 -13.182 1.00 91.12 153 LEU A O 1
ATOM 1223 N N . THR A 1 154 ? 5.666 -3.499 -12.623 1.00 90.75 154 THR A N 1
ATOM 1224 C CA . THR A 1 154 ? 5.333 -2.580 -13.725 1.00 90.75 154 THR A CA 1
ATOM 1225 C C . THR A 1 154 ? 6.378 -2.554 -14.835 1.00 90.75 154 THR A C 1
ATOM 1227 O O . THR A 1 154 ? 6.112 -1.978 -15.885 1.00 90.75 154 THR A O 1
ATOM 1230 N N . LEU A 1 155 ? 7.500 -3.265 -14.675 1.00 89.62 155 LEU A N 1
ATOM 1231 C CA . LEU A 1 155 ? 8.624 -3.271 -15.620 1.00 89.62 155 LEU A CA 1
ATOM 1232 C C . LEU A 1 155 ? 8.200 -3.585 -17.061 1.00 89.62 155 LEU A C 1
ATOM 1234 O O . LEU A 1 155 ? 8.716 -3.007 -18.013 1.00 89.62 155 LEU A O 1
ATOM 1238 N N . PHE A 1 156 ? 7.266 -4.523 -17.244 1.00 90.38 156 PHE A N 1
ATOM 1239 C CA . PHE A 1 156 ? 6.769 -4.856 -18.580 1.00 90.38 156 PHE A CA 1
ATOM 1240 C C . PHE A 1 156 ? 5.993 -3.694 -19.215 1.00 90.38 156 PHE A C 1
ATOM 1242 O O . PHE A 1 156 ? 6.156 -3.424 -20.406 1.00 90.38 156 PHE A O 1
ATOM 1249 N N . SER A 1 157 ? 5.177 -2.993 -18.428 1.00 89.69 157 SER A N 1
ATOM 1250 C CA . SER A 1 157 ? 4.430 -1.818 -18.880 1.00 89.69 157 SER A CA 1
ATOM 1251 C C . SER A 1 157 ? 5.369 -0.664 -19.220 1.00 89.69 157 SER A C 1
ATOM 1253 O O . SER A 1 157 ? 5.197 -0.063 -20.277 1.00 89.69 157 SER A O 1
ATOM 1255 N N . THR A 1 158 ? 6.386 -0.416 -18.387 1.00 87.88 158 THR A N 1
ATOM 1256 C CA . THR A 1 158 ? 7.439 0.584 -18.632 1.00 87.88 158 THR A CA 1
ATOM 1257 C C . THR A 1 158 ? 8.139 0.304 -19.962 1.00 87.88 158 THR A C 1
ATOM 1259 O O . THR A 1 158 ? 8.067 1.114 -20.881 1.00 87.88 158 THR A O 1
ATOM 1262 N N . LYS A 1 159 ? 8.649 -0.923 -20.147 1.00 91.50 159 LYS A N 1
ATOM 1263 C CA . LYS A 1 159 ? 9.276 -1.355 -21.410 1.00 91.50 159 LYS A CA 1
ATOM 1264 C C . LYS A 1 159 ? 8.356 -1.215 -22.618 1.00 91.50 159 LYS A C 1
ATOM 1266 O O . LYS A 1 159 ? 8.807 -0.870 -23.703 1.00 91.50 159 LYS A O 1
ATOM 1271 N N . THR A 1 160 ? 7.070 -1.519 -22.452 1.00 93.19 160 THR A N 1
ATOM 1272 C CA . THR A 1 160 ? 6.094 -1.387 -23.541 1.00 93.19 160 THR A CA 1
ATOM 1273 C C . THR A 1 160 ? 5.897 0.079 -23.922 1.00 93.19 160 THR A C 1
ATOM 1275 O O . THR A 1 160 ? 5.865 0.392 -25.109 1.00 93.19 160 THR A O 1
ATOM 1278 N N . ALA A 1 161 ? 5.780 0.977 -22.940 1.00 91.56 161 ALA A N 1
ATOM 1279 C CA . ALA A 1 161 ? 5.624 2.408 -23.179 1.00 91.56 161 ALA A CA 1
ATOM 1280 C C . ALA A 1 161 ? 6.847 3.010 -23.889 1.00 91.56 161 ALA A C 1
ATOM 1282 O O . ALA A 1 161 ? 6.673 3.788 -24.829 1.00 91.56 161 ALA A O 1
ATOM 1283 N N . ASP A 1 162 ? 8.055 2.599 -23.497 1.00 91.75 162 ASP A N 1
ATOM 1284 C CA . ASP A 1 162 ? 9.304 3.047 -24.120 1.00 91.75 162 ASP A CA 1
ATOM 1285 C C . ASP A 1 162 ? 9.359 2.643 -25.597 1.00 91.75 162 ASP A C 1
ATOM 1287 O O . ASP A 1 162 ? 9.479 3.498 -26.474 1.00 91.75 162 ASP A O 1
ATOM 1291 N N . VAL A 1 163 ? 9.145 1.354 -25.889 1.00 94.12 163 VAL A N 1
ATOM 1292 C CA . VAL A 1 163 ? 9.161 0.833 -27.267 1.00 94.12 163 VAL A CA 1
ATOM 1293 C C . VAL A 1 163 ? 8.085 1.494 -28.134 1.00 94.12 163 VAL A C 1
ATOM 1295 O O . VAL A 1 163 ? 8.335 1.833 -29.288 1.00 94.12 163 VAL A O 1
ATOM 1298 N N . VAL A 1 164 ? 6.875 1.699 -27.604 1.00 94.06 164 VAL A N 1
ATOM 1299 C CA . VAL A 1 164 ? 5.808 2.391 -28.347 1.00 94.06 164 VAL A CA 1
ATOM 1300 C C . VAL A 1 164 ? 6.192 3.844 -28.637 1.00 94.06 164 VAL A C 1
ATOM 1302 O O . VAL A 1 164 ? 5.928 4.324 -29.738 1.00 94.06 164 VAL A O 1
ATOM 1305 N N . THR A 1 165 ? 6.830 4.531 -27.689 1.00 93.81 165 THR A N 1
ATOM 1306 C CA . THR A 1 165 ? 7.285 5.918 -27.869 1.00 93.81 165 THR A CA 1
ATOM 1307 C C . THR A 1 165 ? 8.350 6.015 -28.960 1.00 93.81 165 THR A C 1
ATOM 1309 O O . THR A 1 165 ? 8.246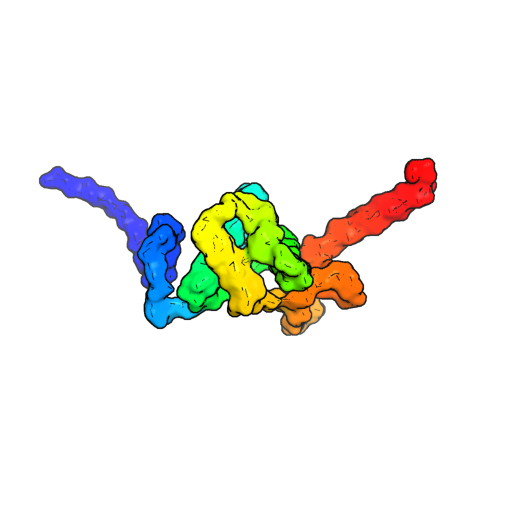 6.884 -29.824 1.00 93.81 165 THR A O 1
ATOM 1312 N N . GLU A 1 166 ? 9.315 5.091 -28.979 1.00 93.25 166 GLU A N 1
ATOM 1313 C CA . GLU A 1 166 ? 10.327 4.994 -30.040 1.00 93.25 166 GLU A CA 1
ATOM 1314 C C . GLU A 1 166 ? 9.676 4.811 -31.416 1.00 93.25 166 GLU A C 1
ATOM 1316 O O . GLU A 1 166 ? 9.953 5.577 -32.338 1.00 93.25 166 GLU A O 1
ATOM 1321 N N . VAL A 1 167 ? 8.731 3.871 -31.536 1.00 94.94 167 VAL A N 1
ATOM 1322 C CA . VAL A 1 167 ? 8.001 3.643 -32.793 1.00 94.94 167 VAL A CA 1
ATOM 1323 C C . VAL A 1 167 ? 7.238 4.895 -33.227 1.00 94.94 167 VAL A C 1
ATOM 1325 O O . VAL A 1 167 ? 7.266 5.242 -34.407 1.00 94.94 167 VAL A O 1
ATOM 1328 N N . MET A 1 168 ? 6.565 5.599 -32.311 1.00 91.62 168 MET A N 1
ATOM 1329 C CA . MET A 1 168 ? 5.846 6.837 -32.641 1.00 91.62 168 MET A CA 1
ATOM 1330 C C . MET A 1 168 ? 6.786 7.922 -33.177 1.00 91.62 168 MET A C 1
ATOM 1332 O O . MET A 1 168 ? 6.429 8.608 -34.132 1.00 91.62 168 MET A O 1
ATOM 1336 N N . TRP A 1 169 ? 7.986 8.050 -32.605 1.00 92.00 169 TRP A N 1
ATOM 1337 C CA . TRP A 1 169 ? 8.983 9.032 -33.043 1.00 92.00 169 TRP A CA 1
ATOM 1338 C C . TRP A 1 169 ? 9.617 8.672 -34.390 1.00 92.00 169 TRP A C 1
ATOM 1340 O O . TRP A 1 169 ? 9.922 9.564 -35.174 1.00 92.00 169 TRP A O 1
ATOM 1350 N N . GLU A 1 170 ? 9.797 7.385 -34.687 1.00 88.88 170 GLU A N 1
ATOM 1351 C CA . GLU A 1 170 ? 10.280 6.924 -35.996 1.00 88.88 170 GLU A CA 1
ATOM 1352 C C . GLU A 1 170 ? 9.227 7.060 -37.107 1.00 88.88 170 GLU A C 1
ATOM 1354 O O . GLU A 1 170 ? 9.573 7.165 -38.285 1.00 88.88 170 GLU A O 1
ATOM 1359 N N . SER A 1 171 ? 7.942 7.034 -36.742 1.00 77.69 171 SER A N 1
ATOM 1360 C CA . SER A 1 171 ? 6.826 6.974 -37.694 1.00 77.69 171 SER A CA 1
ATOM 1361 C C . SER A 1 171 ? 6.299 8.338 -38.160 1.00 77.69 171 SER A C 1
ATOM 1363 O O . SER A 1 171 ? 5.465 8.343 -39.064 1.00 77.69 171 SER A O 1
ATOM 1365 N N . ASP A 1 172 ? 6.727 9.462 -37.561 1.00 62.50 172 ASP A N 1
ATOM 1366 C CA . ASP A 1 172 ? 6.134 10.807 -37.746 1.00 62.50 172 ASP A CA 1
ATOM 1367 C C . ASP A 1 172 ? 4.581 10.770 -37.812 1.00 62.50 172 ASP A C 1
ATOM 1369 O O . ASP A 1 172 ? 3.951 11.265 -38.755 1.00 62.50 172 ASP A O 1
ATOM 1373 N N . LEU A 1 173 ? 3.962 10.145 -36.798 1.00 54.12 173 LEU A N 1
ATOM 1374 C CA . LEU A 1 173 ? 2.532 10.266 -36.461 1.00 54.12 173 LEU A CA 1
ATOM 1375 C C . LEU A 1 173 ? 2.315 11.313 -35.364 1.00 54.12 173 LEU A C 1
ATOM 1377 O O . LEU A 1 173 ? 3.109 11.327 -34.397 1.00 54.12 173 LEU A O 1
#

Sequence (173 aa):
MVHGAARICAAFDGLVSINAFRWRAKKNNLNWVVIEEPEMGLHPQSISVLFIILFDLLRRGYKIIVSTHSSQILELIWAIRLIAKSKTAPARLRQLLDLNANVYSKNLSETILNEKTFKTYYFSRQESVMGVKDISTLDAEDPDEAVSDWGGLTLFSTKTADVVTEVMWESDL

pLDDT: mean 83.3, std 20.04, range [24.38, 97.06]